Protein AF-A0A381TXB1-F1 (afdb_monomer_lite)

Radius of gyration: 23.0 Å; chains: 1; bounding box: 46×54×54 Å

Structure (mmCIF, N/CA/C/O backbone):
data_AF-A0A381TXB1-F1
#
_entry.id   AF-A0A381TXB1-F1
#
loop_
_atom_site.group_PDB
_atom_site.id
_atom_site.type_symbol
_atom_site.label_atom_id
_atom_site.label_alt_id
_atom_site.label_comp_id
_atom_site.label_asym_id
_atom_site.label_entity_id
_atom_site.label_seq_id
_atom_site.pdbx_PDB_ins_code
_atom_site.Cartn_x
_atom_site.Cartn_y
_atom_site.Cartn_z
_atom_site.occupancy
_atom_site.B_iso_or_equiv
_atom_site.auth_seq_id
_atom_site.auth_comp_id
_atom_site.auth_asym_id
_atom_site.auth_atom_id
_atom_site.pdbx_PDB_model_num
ATOM 1 N N . ARG A 1 1 ? 15.518 -18.142 -9.517 1.00 73.06 1 ARG A N 1
ATOM 2 C CA . ARG A 1 1 ? 14.879 -19.469 -9.293 1.00 73.06 1 ARG A CA 1
ATOM 3 C C . ARG A 1 1 ? 13.360 -19.398 -9.456 1.00 73.06 1 ARG A C 1
ATOM 5 O O . ARG A 1 1 ? 12.861 -20.152 -10.274 1.00 73.06 1 ARG A O 1
ATOM 12 N N . LEU A 1 2 ? 12.658 -18.476 -8.781 1.00 80.69 2 LEU A N 1
ATOM 13 C CA . LEU A 1 2 ? 11.202 -18.283 -8.931 1.00 80.69 2 LEU A CA 1
ATOM 14 C C . LEU A 1 2 ? 10.769 -17.926 -10.362 1.00 80.69 2 LEU A C 1
ATOM 16 O O . LEU A 1 2 ? 9.861 -18.553 -10.894 1.00 80.69 2 LEU A O 1
ATOM 20 N N . LEU A 1 3 ? 11.474 -16.999 -11.023 1.00 82.62 3 LEU A N 1
ATOM 21 C CA . LEU A 1 3 ? 11.142 -16.613 -12.400 1.00 82.62 3 LEU A CA 1
ATOM 22 C C . LEU A 1 3 ? 11.259 -17.780 -13.394 1.00 82.62 3 LEU A C 1
ATOM 24 O O . LEU A 1 3 ? 10.433 -17.917 -14.280 1.00 82.62 3 LEU A O 1
ATOM 28 N N . ARG A 1 4 ? 12.240 -18.671 -13.206 1.00 83.12 4 ARG A N 1
ATOM 29 C CA . ARG A 1 4 ? 12.375 -19.889 -14.019 1.00 83.12 4 ARG A CA 1
ATOM 30 C C . ARG A 1 4 ? 11.162 -20.809 -13.862 1.00 83.12 4 ARG A C 1
ATOM 32 O O . ARG A 1 4 ? 10.738 -21.395 -14.845 1.00 83.12 4 ARG A O 1
ATOM 39 N N . TYR A 1 5 ? 10.636 -20.955 -12.645 1.00 85.19 5 TYR A N 1
ATOM 40 C CA . TYR A 1 5 ? 9.439 -21.767 -12.416 1.00 85.19 5 TYR A CA 1
ATOM 41 C C . TYR A 1 5 ? 8.198 -21.129 -13.048 1.00 85.19 5 TYR A C 1
ATOM 43 O O . TYR A 1 5 ? 7.482 -21.831 -13.745 1.00 85.19 5 TYR A O 1
ATOM 51 N N . ASN A 1 6 ? 8.032 -19.805 -12.934 1.00 85.56 6 ASN A N 1
ATOM 52 C CA . ASN A 1 6 ? 6.962 -19.081 -13.636 1.00 85.56 6 ASN A CA 1
ATOM 53 C C . ASN A 1 6 ? 7.059 -19.269 -15.160 1.00 85.56 6 ASN A C 1
ATOM 55 O O . ASN A 1 6 ? 6.065 -19.554 -15.813 1.00 85.56 6 ASN A O 1
ATOM 59 N N . ILE A 1 7 ? 8.265 -19.162 -15.733 1.00 82.25 7 ILE A N 1
ATOM 60 C CA . ILE A 1 7 ? 8.499 -19.426 -17.163 1.00 82.25 7 ILE A CA 1
ATOM 61 C C . ILE A 1 7 ? 8.155 -20.880 -17.514 1.00 82.25 7 ILE A C 1
ATOM 63 O O . ILE A 1 7 ? 7.569 -21.120 -18.565 1.00 82.25 7 ILE A O 1
ATOM 67 N N . GLY A 1 8 ? 8.479 -21.835 -16.638 1.00 82.94 8 GLY A N 1
ATOM 68 C CA . GLY A 1 8 ? 8.101 -23.241 -16.786 1.00 82.94 8 GLY A CA 1
ATOM 69 C C . GLY A 1 8 ? 6.584 -23.436 -16.837 1.00 82.94 8 GLY A C 1
ATOM 70 O O . GLY A 1 8 ? 6.080 -23.985 -17.811 1.00 82.94 8 GLY A O 1
ATOM 71 N N . GLU A 1 9 ? 5.850 -22.903 -15.861 1.00 82.00 9 GLU A N 1
ATOM 72 C CA . GLU A 1 9 ? 4.381 -22.991 -15.797 1.00 82.00 9 GLU A CA 1
ATOM 73 C C . GLU A 1 9 ? 3.700 -22.317 -17.000 1.00 82.00 9 GLU A C 1
ATOM 75 O O . GLU A 1 9 ? 2.789 -22.874 -17.620 1.00 82.00 9 GLU A O 1
ATOM 80 N N . ILE A 1 10 ? 4.185 -21.137 -17.401 1.00 84.31 10 ILE A N 1
ATOM 81 C CA . ILE A 1 10 ? 3.703 -20.440 -18.601 1.00 84.31 10 ILE A CA 1
ATOM 82 C C . ILE A 1 10 ? 4.003 -21.271 -19.857 1.00 84.31 10 ILE A C 1
ATOM 84 O O . ILE A 1 10 ? 3.166 -21.364 -20.752 1.00 84.31 10 ILE A O 1
ATOM 88 N N . SER A 1 11 ? 5.169 -21.918 -19.931 1.00 83.19 11 SER A N 1
ATOM 89 C CA . SER A 1 11 ? 5.540 -22.751 -21.079 1.00 83.19 11 SER A CA 1
ATOM 90 C C . SER A 1 11 ? 4.679 -24.005 -21.220 1.00 83.19 11 SER A C 1
ATOM 92 O O . SER A 1 11 ? 4.353 -24.389 -22.345 1.00 83.19 11 SER A O 1
ATOM 94 N N . GLU A 1 12 ? 4.263 -24.602 -20.101 1.00 82.19 12 GLU A N 1
ATOM 95 C CA . GLU A 1 12 ? 3.322 -25.725 -20.076 1.00 82.19 12 GLU A CA 1
ATOM 96 C C . GLU A 1 12 ? 1.927 -25.278 -20.524 1.00 82.19 12 GLU A C 1
ATOM 98 O O . GLU A 1 12 ? 1.292 -25.951 -21.338 1.00 82.19 12 GLU A O 1
ATOM 103 N N . THR A 1 13 ? 1.498 -24.089 -20.093 1.00 84.75 13 THR A N 1
ATOM 104 C CA . THR A 1 13 ? 0.207 -23.496 -20.477 1.00 84.75 13 THR A CA 1
ATOM 105 C C . THR A 1 13 ? 0.150 -23.151 -21.972 1.00 84.75 13 THR A C 1
ATOM 107 O O . THR A 1 13 ? -0.851 -23.412 -22.635 1.00 84.75 13 THR A O 1
ATOM 110 N N . ILE A 1 14 ? 1.237 -22.605 -22.531 1.00 83.94 14 ILE A N 1
ATOM 111 C CA . ILE A 1 14 ? 1.332 -22.174 -23.941 1.00 83.94 14 ILE A CA 1
ATOM 112 C C . ILE A 1 14 ? 1.819 -23.327 -24.858 1.00 83.94 14 ILE A C 1
ATOM 114 O O . ILE A 1 14 ? 1.895 -23.174 -26.075 1.00 83.94 14 ILE A O 1
ATOM 118 N N . ARG A 1 15 ? 2.099 -24.519 -24.302 1.00 81.00 15 ARG A N 1
ATOM 119 C CA . ARG A 1 15 ? 2.616 -25.715 -25.005 1.00 81.00 15 ARG A CA 1
ATOM 120 C C . ARG A 1 15 ? 3.900 -25.471 -25.811 1.00 81.00 15 ARG A C 1
ATOM 122 O O . ARG A 1 15 ? 4.058 -25.992 -26.915 1.00 81.00 15 ARG A O 1
ATOM 129 N N . VAL A 1 16 ? 4.852 -24.723 -25.252 1.00 79.50 16 VAL A N 1
ATOM 130 C CA . VAL A 1 16 ? 6.172 -24.495 -25.872 1.00 79.50 16 VAL A CA 1
ATOM 131 C C . VAL A 1 16 ? 7.260 -25.213 -25.056 1.00 79.50 16 VAL A C 1
ATOM 133 O O . VAL A 1 16 ? 7.878 -24.606 -24.179 1.00 79.50 16 VAL A O 1
ATOM 136 N N . PRO A 1 17 ? 7.546 -26.503 -25.331 1.00 73.06 17 PRO A N 1
ATOM 137 C CA . PRO A 1 17 ? 8.365 -27.360 -24.459 1.00 73.06 17 PRO A CA 1
ATOM 138 C C . PRO A 1 17 ? 9.842 -26.944 -24.368 1.00 73.06 17 PRO A C 1
ATOM 140 O O . PRO A 1 17 ? 10.549 -27.338 -23.444 1.00 73.06 17 PRO A O 1
ATOM 143 N N . ILE A 1 18 ? 10.319 -26.109 -25.294 1.00 72.19 18 ILE A N 1
ATOM 144 C CA . ILE A 1 18 ? 11.691 -25.582 -25.293 1.00 72.19 18 ILE A CA 1
ATOM 145 C C . ILE A 1 18 ? 11.942 -24.690 -24.063 1.00 72.19 18 ILE A C 1
ATOM 147 O O . ILE A 1 18 ? 13.041 -24.712 -23.507 1.00 72.19 18 ILE A O 1
ATOM 151 N N . LEU A 1 19 ? 10.927 -23.951 -23.595 1.00 66.12 19 LEU A N 1
ATOM 152 C CA . LEU A 1 19 ? 11.044 -23.078 -22.420 1.00 66.12 19 LEU A CA 1
ATOM 153 C C . LEU A 1 19 ? 10.971 -23.847 -21.086 1.00 66.12 19 LEU A C 1
ATOM 155 O O . LEU A 1 19 ? 11.448 -23.332 -20.074 1.00 66.12 19 LEU A O 1
ATOM 159 N N . ALA A 1 20 ? 10.476 -25.091 -21.092 1.00 67.19 20 ALA A N 1
ATOM 160 C CA . ALA A 1 20 ? 10.450 -25.971 -19.920 1.00 67.19 20 ALA A CA 1
ATOM 161 C C . ALA A 1 20 ? 11.838 -26.559 -19.582 1.00 67.19 20 ALA A C 1
ATOM 163 O O . ALA A 1 20 ? 12.076 -27.027 -18.465 1.00 67.19 20 ALA A O 1
ATOM 164 N N . ASN A 1 21 ? 12.797 -26.519 -20.520 1.00 80.50 21 ASN A N 1
ATOM 165 C CA . ASN A 1 21 ? 14.155 -27.000 -20.273 1.00 80.50 21 ASN A CA 1
ATOM 166 C C . ASN A 1 21 ? 14.843 -26.148 -19.192 1.00 80.50 21 ASN A C 1
ATOM 168 O O . ASN A 1 21 ? 14.979 -24.930 -19.325 1.00 80.50 21 ASN A O 1
ATOM 172 N N . ARG A 1 22 ? 15.353 -26.805 -18.139 1.00 78.75 22 ARG A N 1
ATOM 173 C CA . ARG A 1 22 ? 16.030 -26.172 -16.996 1.00 78.75 22 ARG A CA 1
ATOM 174 C C . ARG A 1 22 ? 17.093 -25.155 -17.406 1.00 78.75 22 ARG A C 1
ATOM 176 O O . ARG A 1 22 ? 17.203 -24.133 -16.729 1.00 78.75 22 ARG A O 1
ATOM 183 N N . TYR A 1 23 ? 17.882 -25.429 -18.441 1.00 82.25 23 TYR A N 1
ATOM 184 C CA . TYR A 1 23 ? 18.966 -24.541 -18.865 1.00 82.25 23 TYR A CA 1
ATOM 185 C C . TYR A 1 23 ? 18.433 -23.340 -19.649 1.00 82.25 23 TYR A C 1
ATOM 187 O O . TYR A 1 23 ? 18.753 -22.205 -19.301 1.00 82.25 23 TYR A O 1
ATOM 195 N N . VAL A 1 24 ? 17.540 -23.574 -20.615 1.00 81.56 24 VAL A N 1
ATOM 196 C CA . VAL A 1 24 ? 16.913 -22.518 -21.430 1.00 81.56 24 VAL A CA 1
ATOM 197 C C . VAL A 1 24 ? 16.071 -21.586 -20.559 1.00 81.56 24 VAL A C 1
ATOM 199 O O . VAL A 1 24 ? 16.265 -20.374 -20.592 1.00 81.56 24 VAL A O 1
ATOM 202 N N . GLY A 1 25 ? 15.219 -22.133 -19.689 1.00 80.25 25 GLY A N 1
ATOM 203 C CA . GLY A 1 25 ? 14.416 -21.346 -18.755 1.00 80.25 25 GLY A CA 1
ATOM 204 C C . GLY A 1 25 ? 15.260 -20.575 -17.733 1.00 80.25 25 GLY A C 1
ATOM 205 O O . GLY A 1 25 ? 14.876 -19.485 -17.315 1.00 80.25 25 GLY A O 1
ATOM 206 N N . SER A 1 26 ? 16.431 -21.094 -17.337 1.00 83.56 26 SER A N 1
ATOM 207 C CA . SER A 1 26 ? 17.347 -20.359 -16.449 1.00 83.56 26 SER A CA 1
ATOM 208 C C . SER A 1 26 ? 18.036 -19.205 -17.170 1.00 83.56 26 SER A C 1
ATOM 210 O O . SER A 1 26 ? 18.111 -18.119 -16.606 1.00 83.56 26 SER A O 1
ATOM 212 N N . ILE A 1 27 ? 18.510 -19.422 -18.401 1.00 87.00 27 ILE A N 1
ATOM 213 C CA . ILE A 1 27 ? 19.138 -18.376 -19.219 1.00 87.00 27 ILE A CA 1
ATOM 214 C C . ILE A 1 27 ? 18.123 -17.274 -19.514 1.00 87.00 27 ILE A C 1
ATOM 216 O O . ILE A 1 27 ? 18.407 -16.112 -19.246 1.00 87.00 27 ILE A O 1
ATOM 220 N N . MET A 1 28 ? 16.915 -17.632 -19.955 1.00 83.12 28 MET A N 1
ATOM 221 C CA . MET A 1 28 ? 15.832 -16.672 -20.178 1.00 83.12 28 MET A CA 1
ATOM 222 C C . MET A 1 28 ? 15.504 -15.889 -18.906 1.00 83.12 28 MET A C 1
ATOM 224 O O . MET A 1 28 ? 15.464 -14.666 -18.942 1.00 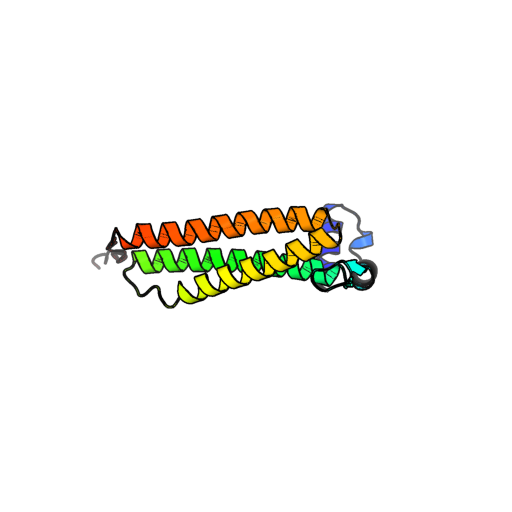83.12 28 MET A O 1
ATOM 228 N N . ALA A 1 29 ? 15.369 -16.560 -17.757 1.00 83.50 29 ALA A N 1
ATOM 229 C CA . ALA A 1 29 ? 15.122 -15.876 -16.489 1.00 83.50 29 ALA A CA 1
ATOM 230 C C . ALA A 1 29 ? 16.242 -14.885 -16.117 1.00 83.50 29 ALA A C 1
ATOM 232 O O . ALA A 1 29 ? 15.957 -13.790 -15.634 1.00 83.50 29 ALA A O 1
ATOM 233 N N . VAL A 1 30 ? 17.509 -15.259 -16.321 1.00 86.62 30 VAL A N 1
ATOM 234 C CA . VAL A 1 30 ? 18.656 -14.380 -16.049 1.00 86.62 30 VAL A CA 1
ATOM 235 C C . VAL A 1 30 ? 18.679 -13.202 -17.017 1.00 86.62 30 VAL A C 1
ATOM 237 O O . VAL A 1 30 ? 18.895 -12.081 -16.573 1.00 86.62 30 VAL A O 1
ATOM 240 N N . LEU A 1 31 ? 18.402 -13.423 -18.303 1.00 86.44 31 LEU A N 1
ATOM 241 C CA . LEU A 1 31 ? 18.334 -12.358 -19.304 1.00 86.44 31 LEU A CA 1
ATOM 242 C C . LEU A 1 31 ? 17.190 -11.384 -19.019 1.00 86.44 31 LEU A C 1
ATOM 244 O O . LEU A 1 31 ? 17.397 -10.178 -19.083 1.00 86.44 31 LEU A O 1
ATOM 248 N N . THR A 1 32 ? 16.009 -11.877 -18.643 1.00 82.31 32 THR A N 1
ATOM 249 C CA . THR A 1 32 ? 14.871 -11.025 -18.283 1.00 82.31 32 THR A CA 1
ATOM 250 C C . THR A 1 32 ? 15.163 -10.210 -17.024 1.00 82.31 32 THR A C 1
ATOM 252 O O . THR A 1 32 ? 14.993 -8.997 -17.039 1.00 82.31 32 THR A O 1
ATOM 255 N N . ILE A 1 33 ? 15.654 -10.825 -15.940 1.00 81.69 33 ILE A N 1
ATOM 256 C CA . ILE A 1 33 ? 16.003 -10.072 -14.717 1.00 81.69 33 ILE A CA 1
ATOM 257 C C . ILE A 1 33 ? 17.157 -9.107 -14.988 1.00 81.69 33 ILE A C 1
ATOM 259 O O . ILE A 1 33 ? 17.126 -7.979 -14.507 1.00 81.69 33 ILE A O 1
ATOM 263 N N . GLY A 1 34 ? 18.141 -9.523 -15.788 1.00 81.12 34 GLY A N 1
ATOM 264 C CA . GLY A 1 34 ? 19.229 -8.668 -16.249 1.00 81.12 34 GLY A CA 1
ATOM 265 C C . GLY A 1 34 ? 18.698 -7.448 -16.995 1.00 81.12 34 GLY A C 1
ATOM 266 O O . GLY A 1 34 ? 19.044 -6.326 -16.641 1.00 81.12 34 GLY A O 1
ATOM 267 N N . MET A 1 35 ? 17.779 -7.638 -17.946 1.00 82.19 35 MET A N 1
ATOM 268 C CA . MET A 1 35 ? 17.109 -6.540 -18.645 1.00 82.19 35 MET A CA 1
ATOM 269 C C . MET A 1 35 ? 16.429 -5.588 -17.654 1.00 82.19 35 MET A C 1
ATOM 271 O O . MET A 1 35 ? 16.689 -4.396 -17.710 1.00 82.19 35 MET A O 1
ATOM 275 N N . PHE A 1 36 ? 15.630 -6.080 -16.704 1.00 77.81 36 PHE A N 1
ATOM 276 C CA . PHE A 1 36 ? 14.964 -5.228 -15.703 1.00 77.81 36 PHE A CA 1
ATOM 277 C C . PHE A 1 36 ? 15.922 -4.532 -14.721 1.00 77.81 36 PHE A C 1
ATOM 279 O O . PHE A 1 36 ? 15.562 -3.506 -14.142 1.00 77.81 36 PHE A O 1
ATOM 286 N N . ALA A 1 37 ? 17.114 -5.093 -14.501 1.00 78.62 37 ALA A N 1
ATOM 287 C CA . ALA A 1 37 ? 18.141 -4.518 -13.637 1.00 78.62 37 ALA A CA 1
ATOM 288 C C . ALA A 1 37 ? 18.930 -3.398 -14.333 1.00 78.62 37 ALA A C 1
ATOM 290 O O . ALA A 1 37 ? 19.286 -2.415 -13.686 1.00 78.62 37 ALA A O 1
ATOM 291 N N . PHE A 1 38 ? 19.190 -3.535 -15.637 1.00 77.06 38 PHE A N 1
ATOM 292 C CA . PHE A 1 38 ? 19.929 -2.543 -16.425 1.00 77.06 38 PHE A CA 1
ATOM 293 C C . PHE A 1 38 ? 19.026 -1.537 -17.145 1.00 77.06 38 PHE A C 1
ATOM 295 O O . PHE A 1 38 ? 19.488 -0.453 -17.495 1.00 77.06 38 PHE A O 1
ATOM 302 N N . TYR A 1 39 ? 17.744 -1.856 -17.343 1.00 78.50 39 TYR A N 1
ATOM 303 C CA . TYR A 1 39 ? 16.756 -0.913 -17.848 1.00 78.50 39 TYR A CA 1
ATOM 304 C C . TYR A 1 39 ? 16.440 0.099 -16.750 1.00 78.50 39 TYR A C 1
ATOM 306 O O . TYR A 1 39 ? 15.768 -0.208 -15.760 1.00 78.50 39 TYR A O 1
ATOM 314 N N . GLN A 1 40 ? 16.994 1.296 -16.906 1.00 74.38 40 GLN A N 1
ATOM 315 C CA . GLN A 1 40 ? 16.738 2.407 -16.008 1.00 74.38 40 GLN A CA 1
ATOM 316 C C . GLN A 1 40 ? 15.445 3.089 -16.421 1.00 74.38 40 GLN A C 1
ATOM 318 O O . GLN A 1 40 ? 15.239 3.429 -17.584 1.00 74.38 40 GLN A O 1
ATOM 323 N N . VAL A 1 41 ? 14.587 3.290 -15.438 1.00 71.31 41 VAL A N 1
ATOM 324 C CA . VAL A 1 41 ? 13.371 4.081 -15.553 1.00 71.31 41 VAL A CA 1
ATOM 325 C C . VAL A 1 41 ? 13.518 5.205 -14.554 1.00 71.31 41 VAL A C 1
ATOM 327 O O . VAL A 1 41 ? 14.161 5.060 -13.512 1.00 71.31 41 VAL A O 1
ATOM 330 N N . GLN A 1 42 ? 12.936 6.348 -14.854 1.00 67.56 42 GLN A N 1
ATOM 331 C CA . GLN A 1 42 ? 12.849 7.379 -13.844 1.00 67.56 42 GLN A CA 1
ATOM 332 C C . GLN A 1 42 ? 11.920 6.904 -12.709 1.00 67.56 42 GLN A C 1
ATOM 334 O O . GLN A 1 42 ? 10.776 6.504 -12.934 1.00 67.56 42 GLN A O 1
ATOM 339 N N . GLY A 1 43 ? 12.470 6.855 -11.498 1.00 65.06 43 GLY A N 1
ATOM 340 C CA . GLY A 1 43 ? 11.783 6.483 -10.271 1.00 65.06 43 GLY A CA 1
ATOM 341 C C . GLY A 1 43 ? 11.633 7.679 -9.322 1.00 65.06 43 GLY A C 1
ATOM 342 O O . GLY A 1 43 ? 12.179 8.750 -9.571 1.00 65.06 43 GLY A O 1
ATOM 343 N N . PRO A 1 44 ? 10.954 7.498 -8.174 1.00 58.31 44 PRO A N 1
ATOM 344 C CA . PRO A 1 44 ? 10.577 8.588 -7.265 1.00 58.31 44 PRO A CA 1
ATOM 345 C C . PRO A 1 44 ? 11.726 9.464 -6.741 1.00 58.31 44 PRO A C 1
ATOM 347 O O . PRO A 1 44 ? 11.490 10.585 -6.298 1.00 58.31 44 PRO A O 1
ATOM 350 N N . THR A 1 45 ? 12.954 8.938 -6.742 1.00 65.81 45 THR A N 1
ATOM 351 C CA . THR A 1 45 ? 14.167 9.581 -6.213 1.00 65.81 45 THR A CA 1
ATOM 352 C C . THR A 1 45 ? 15.273 9.757 -7.264 1.00 65.81 45 THR A C 1
ATOM 354 O O . THR A 1 45 ? 16.417 10.021 -6.900 1.00 65.81 45 THR A O 1
ATOM 357 N N . GLY A 1 46 ? 14.953 9.621 -8.557 1.00 68.62 46 GLY A N 1
ATOM 358 C CA . GLY A 1 46 ? 15.899 9.728 -9.676 1.00 68.62 46 GLY A CA 1
ATOM 359 C C . GLY A 1 46 ? 15.894 8.493 -10.588 1.00 68.62 46 GLY A C 1
ATOM 360 O O . GLY A 1 46 ? 14.991 7.665 -10.493 1.00 68.62 46 GLY A O 1
ATOM 361 N N . PRO A 1 47 ? 16.883 8.337 -11.489 1.00 71.12 47 PRO A N 1
ATOM 362 C CA . PRO A 1 47 ? 16.998 7.149 -12.333 1.00 71.12 47 PRO A CA 1
ATOM 363 C C . PRO A 1 47 ? 17.192 5.894 -11.474 1.00 71.12 47 PRO A C 1
ATOM 365 O O . PRO A 1 47 ? 18.193 5.754 -10.771 1.00 71.12 47 PRO A O 1
ATOM 368 N N . GLU A 1 48 ? 16.236 4.972 -11.531 1.00 75.31 48 GLU A N 1
ATOM 369 C CA . GLU A 1 48 ? 16.272 3.708 -10.802 1.00 75.31 48 GLU A CA 1
ATOM 370 C C . GLU A 1 48 ? 16.092 2.530 -11.760 1.00 75.31 48 GLU A C 1
ATOM 372 O O . GLU A 1 48 ? 15.497 2.642 -12.828 1.00 75.31 48 GLU A O 1
ATOM 377 N N . ALA A 1 49 ? 16.598 1.356 -11.385 1.00 80.50 49 ALA A N 1
ATOM 378 C CA . ALA A 1 49 ? 16.310 0.145 -12.145 1.00 80.50 49 ALA A CA 1
ATOM 379 C C . ALA A 1 49 ? 14.793 -0.112 -12.173 1.00 80.50 49 ALA A C 1
ATOM 381 O O . ALA A 1 49 ? 14.130 -0.030 -11.134 1.00 80.50 49 ALA A O 1
ATOM 382 N N . ALA A 1 50 ? 14.249 -0.498 -13.327 1.00 77.00 50 ALA A N 1
ATOM 383 C CA . ALA A 1 50 ? 12.827 -0.807 -13.501 1.00 77.00 50 ALA A CA 1
ATOM 384 C C . ALA A 1 50 ? 12.307 -1.805 -12.468 1.00 77.00 50 ALA A C 1
ATOM 386 O O . ALA A 1 50 ? 11.212 -1.649 -11.923 1.00 77.00 50 ALA A O 1
ATOM 387 N N . GLY A 1 51 ? 13.134 -2.804 -12.145 1.00 79.69 51 GLY A N 1
ATOM 388 C CA . GLY A 1 51 ? 12.831 -3.773 -11.099 1.00 79.69 51 GLY A CA 1
ATOM 389 C C . GLY A 1 51 ? 12.601 -3.134 -9.724 1.00 79.69 51 GLY A C 1
ATOM 390 O O . GLY A 1 51 ? 11.712 -3.574 -9.001 1.00 79.69 51 GLY A O 1
ATOM 391 N N . LYS A 1 52 ? 13.341 -2.077 -9.365 1.00 80.56 52 LYS A N 1
ATOM 392 C CA . LYS A 1 52 ? 13.216 -1.388 -8.069 1.00 80.56 52 LYS A CA 1
ATOM 393 C C . LYS A 1 52 ? 11.918 -0.583 -7.980 1.00 80.56 52 LYS A C 1
ATOM 395 O O . LYS A 1 52 ? 11.236 -0.622 -6.953 1.00 80.56 52 LYS A O 1
ATOM 400 N N . VAL A 1 53 ? 11.536 0.081 -9.068 1.00 80.19 53 VAL A N 1
ATOM 401 C CA . VAL A 1 53 ? 10.276 0.833 -9.144 1.00 80.19 53 VAL A CA 1
ATOM 402 C C . VAL A 1 53 ? 9.075 -0.115 -9.062 1.00 80.19 53 VAL A C 1
ATOM 404 O O . VAL A 1 53 ? 8.169 0.101 -8.255 1.00 80.19 53 VAL A O 1
ATOM 407 N N . LEU A 1 54 ? 9.101 -1.219 -9.817 1.00 80.69 54 LEU A N 1
ATOM 408 C CA . LEU A 1 54 ? 8.049 -2.238 -9.770 1.00 80.69 54 LEU A CA 1
ATOM 409 C C . LEU A 1 54 ? 7.955 -2.903 -8.390 1.00 80.69 54 LEU A C 1
ATOM 411 O O . LEU A 1 54 ? 6.859 -3.102 -7.866 1.00 80.69 54 LEU A O 1
ATOM 415 N N . TRP A 1 55 ? 9.101 -3.198 -7.774 1.00 82.88 55 TRP A N 1
ATOM 416 C CA . TRP A 1 55 ? 9.162 -3.722 -6.411 1.00 82.88 55 TRP A CA 1
ATOM 417 C C . TRP A 1 55 ? 8.540 -2.760 -5.397 1.00 82.88 55 TRP A C 1
ATOM 419 O O . TRP A 1 55 ? 7.814 -3.184 -4.500 1.00 82.88 55 TRP A O 1
ATOM 429 N N . THR A 1 56 ? 8.775 -1.460 -5.560 1.00 82.19 56 THR A N 1
ATOM 430 C CA . THR A 1 56 ? 8.196 -0.430 -4.690 1.00 82.19 56 THR A CA 1
ATOM 431 C C . THR A 1 56 ? 6.674 -0.391 -4.824 1.00 82.19 56 THR A C 1
ATOM 433 O O . THR A 1 56 ? 5.977 -0.404 -3.810 1.00 82.19 56 THR A O 1
ATOM 436 N N . LEU A 1 57 ? 6.136 -0.448 -6.048 1.00 82.56 57 LEU A N 1
ATOM 437 C CA . LEU A 1 57 ? 4.688 -0.538 -6.278 1.00 82.56 57 LEU A CA 1
ATOM 438 C C . LEU A 1 57 ? 4.076 -1.798 -5.649 1.00 82.56 57 LEU A C 1
ATOM 440 O O . LEU A 1 57 ? 3.045 -1.719 -4.974 1.00 82.56 57 LEU A O 1
ATOM 444 N N . PHE A 1 58 ? 4.73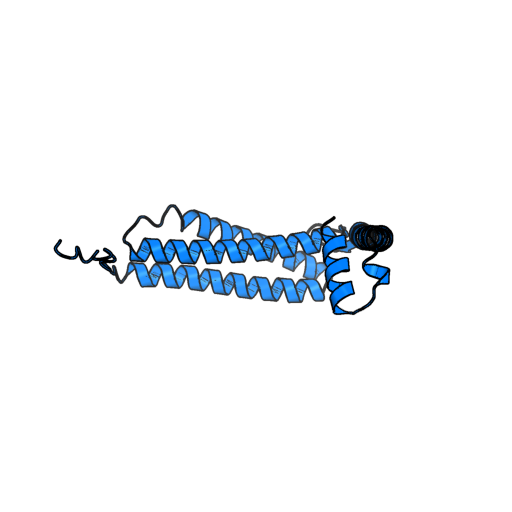9 -2.946 -5.800 1.00 87.06 58 PHE A N 1
ATOM 445 C CA . PHE A 1 58 ? 4.335 -4.184 -5.133 1.00 87.06 58 PHE A CA 1
ATOM 446 C C . PHE A 1 58 ? 4.321 -4.023 -3.605 1.00 87.06 58 PHE A C 1
ATOM 448 O O . PHE A 1 58 ? 3.342 -4.379 -2.948 1.00 87.06 58 PHE A O 1
ATOM 455 N N . GLY A 1 59 ? 5.360 -3.401 -3.043 1.00 88.19 59 GLY A N 1
ATOM 456 C CA . GLY A 1 59 ? 5.442 -3.067 -1.624 1.00 88.19 59 GLY A CA 1
ATOM 457 C C . GLY A 1 59 ? 4.268 -2.208 -1.151 1.00 88.19 59 GLY A C 1
ATOM 458 O O . GLY A 1 59 ? 3.614 -2.568 -0.175 1.00 88.19 59 GLY A O 1
ATOM 459 N N . THR A 1 60 ? 3.942 -1.126 -1.865 1.00 87.69 60 THR A N 1
ATOM 460 C CA . THR A 1 60 ? 2.807 -0.251 -1.507 1.00 87.69 60 THR A CA 1
ATOM 461 C C . THR A 1 60 ? 1.463 -0.980 -1.569 1.00 87.69 60 THR A C 1
ATOM 463 O O . THR A 1 60 ? 0.641 -0.835 -0.667 1.00 87.69 60 THR A O 1
ATOM 466 N N . THR A 1 61 ? 1.260 -1.849 -2.564 1.00 88.38 61 THR A N 1
ATOM 467 C CA . THR A 1 61 ? 0.039 -2.665 -2.677 1.00 88.38 61 THR A CA 1
ATOM 468 C C . THR A 1 61 ? -0.093 -3.627 -1.492 1.00 88.38 61 THR A C 1
ATOM 470 O O . THR A 1 61 ? -1.167 -3.751 -0.904 1.00 88.38 61 THR A O 1
ATOM 473 N N . ASN A 1 62 ? 1.009 -4.253 -1.067 1.00 93.06 62 ASN A N 1
ATOM 474 C CA . ASN A 1 62 ? 1.016 -5.116 0.116 1.00 93.06 62 ASN A CA 1
ATOM 475 C C . ASN A 1 62 ? 0.730 -4.345 1.405 1.00 93.06 62 ASN A C 1
ATOM 477 O O . ASN A 1 62 ? 0.047 -4.862 2.286 1.00 93.06 62 ASN A O 1
ATOM 481 N N . GLN A 1 63 ? 1.220 -3.111 1.522 1.00 92.19 63 GLN A N 1
ATOM 482 C CA . GLN A 1 63 ? 0.919 -2.270 2.678 1.00 92.19 63 GLN A CA 1
ATOM 483 C C . GLN A 1 63 ? -0.572 -1.908 2.741 1.00 92.19 63 GLN A C 1
ATOM 485 O O . GLN A 1 63 ? -1.156 -1.948 3.824 1.00 92.19 63 GLN A O 1
ATOM 490 N N . LEU A 1 64 ? -1.218 -1.651 1.597 1.00 90.50 64 LEU A N 1
ATOM 491 C CA . LEU A 1 64 ? -2.671 -1.462 1.534 1.00 90.50 64 LEU A CA 1
ATOM 492 C C . LEU A 1 64 ? -3.435 -2.729 1.956 1.00 90.50 64 LEU A C 1
ATOM 494 O O . LEU A 1 64 ? -4.373 -2.634 2.748 1.00 90.50 64 LEU A O 1
ATOM 498 N N . MET A 1 65 ? -3.009 -3.918 1.507 1.00 92.19 65 MET A N 1
ATOM 499 C CA . MET A 1 65 ? -3.602 -5.192 1.952 1.00 92.19 65 MET A CA 1
ATOM 500 C C . MET A 1 65 ? -3.409 -5.431 3.454 1.00 92.19 65 MET A C 1
ATOM 502 O O . MET A 1 65 ? -4.330 -5.887 4.131 1.00 92.19 65 MET A O 1
ATOM 506 N N . ALA A 1 66 ? -2.242 -5.084 3.999 1.00 93.19 66 ALA A N 1
ATOM 507 C CA . ALA A 1 66 ? -1.993 -5.139 5.435 1.00 93.19 66 ALA A CA 1
ATOM 508 C C . ALA A 1 66 ? -2.917 -4.179 6.204 1.00 93.19 66 ALA A C 1
ATOM 510 O O . ALA A 1 66 ? -3.467 -4.553 7.240 1.00 93.19 66 ALA A O 1
ATOM 511 N N . GLY A 1 67 ? -3.147 -2.973 5.674 1.00 91.56 67 GLY A N 1
ATOM 512 C CA . GLY A 1 67 ? -4.122 -2.023 6.208 1.00 91.56 67 GLY A CA 1
ATOM 513 C C . GLY A 1 67 ? -5.546 -2.588 6.228 1.00 91.56 67 GLY A C 1
ATOM 514 O O . GLY A 1 67 ? -6.222 -2.492 7.250 1.00 91.56 67 GLY A O 1
ATOM 515 N N . LEU A 1 68 ? -5.974 -3.250 5.147 1.00 91.38 68 LEU A N 1
ATOM 516 C CA . LEU A 1 68 ? -7.275 -3.926 5.070 1.00 91.38 68 LEU A CA 1
ATOM 517 C C . LEU A 1 68 ? -7.402 -5.060 6.099 1.00 91.38 68 LEU A C 1
ATOM 519 O O . LEU A 1 68 ? -8.418 -5.165 6.786 1.00 91.38 68 LEU A O 1
ATOM 523 N N . ALA A 1 69 ? -6.371 -5.897 6.232 1.00 93.56 69 ALA A N 1
ATOM 524 C CA . ALA A 1 69 ? -6.361 -6.986 7.203 1.00 93.56 69 ALA A CA 1
ATOM 525 C C . ALA A 1 69 ? -6.456 -6.451 8.640 1.00 93.56 69 ALA A C 1
ATOM 527 O O . ALA A 1 69 ? -7.272 -6.922 9.432 1.00 93.56 69 ALA A O 1
ATOM 528 N N . LEU A 1 70 ? -5.673 -5.420 8.971 1.00 93.56 70 LEU A N 1
ATOM 529 C CA . LEU A 1 70 ? -5.722 -4.785 10.286 1.00 93.56 70 LEU A CA 1
ATOM 530 C C . LEU A 1 70 ? -7.066 -4.102 10.551 1.00 93.56 70 LEU A C 1
ATOM 532 O O . LEU A 1 70 ? -7.542 -4.153 11.685 1.00 93.56 70 LEU A O 1
ATOM 536 N N . LEU A 1 71 ? -7.704 -3.518 9.535 1.00 91.19 71 LEU A N 1
ATOM 537 C CA . LEU A 1 71 ? -9.065 -2.998 9.648 1.00 91.19 71 LEU A CA 1
ATOM 538 C C . LEU A 1 71 ? -10.049 -4.113 10.008 1.00 91.19 71 LEU A C 1
ATOM 540 O O . LEU A 1 71 ? -10.788 -3.973 10.979 1.00 91.19 71 LEU A O 1
ATOM 544 N N . ALA A 1 72 ? -10.019 -5.237 9.291 1.00 90.88 72 ALA A N 1
ATOM 545 C CA . ALA A 1 72 ? -10.894 -6.373 9.570 1.00 90.88 72 ALA A CA 1
ATOM 546 C C . ALA A 1 72 ? -10.734 -6.880 11.015 1.00 90.88 72 ALA A C 1
ATOM 548 O O . ALA A 1 72 ? -11.725 -7.038 11.729 1.00 90.88 72 ALA A O 1
ATOM 549 N N . VAL A 1 73 ? -9.492 -7.052 11.486 1.00 92.25 73 VAL A N 1
ATOM 550 C CA . VAL A 1 73 ? -9.218 -7.472 12.872 1.00 92.25 73 VAL A CA 1
ATOM 551 C C . VAL A 1 73 ? -9.649 -6.400 13.879 1.00 92.25 73 VAL A C 1
ATOM 553 O O . VAL A 1 73 ? -10.211 -6.724 14.923 1.00 92.25 73 VAL A O 1
ATOM 556 N N . THR A 1 74 ? -9.440 -5.119 13.569 1.00 90.81 74 THR A N 1
ATOM 557 C CA . THR A 1 74 ? -9.860 -3.999 14.425 1.00 90.81 74 THR A CA 1
ATOM 558 C C . THR A 1 74 ? -11.373 -3.976 14.599 1.00 90.81 74 THR A C 1
ATOM 560 O O . THR A 1 74 ? -11.851 -3.860 15.724 1.00 90.81 74 THR A O 1
ATOM 563 N N . LEU A 1 75 ? -12.134 -4.148 13.517 1.00 88.38 75 LEU A N 1
ATOM 564 C CA . LEU A 1 75 ? -13.594 -4.225 13.572 1.00 88.38 75 LEU A CA 1
ATOM 565 C C . LEU A 1 75 ? -14.075 -5.484 14.297 1.00 88.38 75 LEU A C 1
ATOM 567 O O . LEU A 1 75 ? -15.029 -5.413 15.068 1.00 88.38 75 LEU A O 1
ATOM 571 N N . TYR A 1 76 ? -13.392 -6.614 14.109 1.00 87.75 76 TYR A N 1
ATOM 572 C CA . TYR A 1 76 ? -13.675 -7.842 14.846 1.00 87.75 76 TYR A CA 1
ATOM 573 C C . TYR A 1 76 ? -13.492 -7.655 16.360 1.00 87.75 76 TYR A C 1
ATOM 575 O O . TYR A 1 76 ? -14.391 -7.973 17.136 1.00 87.75 76 TYR A O 1
ATOM 583 N N . LEU A 1 77 ? -12.362 -7.089 16.796 1.00 87.94 77 LEU A N 1
ATOM 584 C CA . LEU A 1 77 ? -12.106 -6.819 18.214 1.00 87.94 77 LEU A CA 1
ATOM 585 C C . LEU A 1 77 ? -13.077 -5.785 18.786 1.00 87.94 77 LEU A C 1
ATOM 587 O O . LEU A 1 77 ? -13.540 -5.961 19.913 1.00 87.94 77 LEU A O 1
ATOM 591 N N . LEU A 1 78 ? -13.426 -4.762 17.998 1.00 85.88 78 LEU A N 1
ATOM 592 C CA . LEU A 1 78 ? -14.402 -3.744 18.380 1.00 85.88 78 LEU A CA 1
ATOM 593 C C . LEU A 1 78 ? -15.774 -4.368 18.651 1.00 85.88 78 LEU A C 1
ATOM 595 O O . LEU A 1 78 ? -16.371 -4.097 19.689 1.00 85.88 78 LEU A O 1
ATOM 599 N N . ARG A 1 79 ? -16.226 -5.275 17.774 1.00 82.94 79 ARG A N 1
ATOM 600 C CA . ARG A 1 79 ? -17.463 -6.048 17.965 1.00 82.94 79 ARG A CA 1
ATOM 601 C C . ARG A 1 79 ? -17.402 -7.021 19.141 1.00 82.94 79 ARG A C 1
ATOM 603 O O . ARG A 1 79 ? -18.432 -7.395 19.668 1.00 82.94 79 ARG A O 1
ATOM 610 N N . ARG A 1 80 ? -16.214 -7.445 19.576 1.00 82.38 80 ARG A N 1
ATOM 611 C CA . ARG A 1 80 ? -16.046 -8.292 20.772 1.00 82.38 80 ARG A CA 1
ATOM 612 C C . ARG A 1 80 ? -15.874 -7.474 22.056 1.00 82.38 80 ARG A C 1
ATOM 614 O O . ARG A 1 80 ? -15.544 -8.051 23.088 1.00 82.38 80 ARG A O 1
ATOM 621 N N . GLY A 1 81 ? -16.015 -6.145 21.994 1.00 80.81 81 GLY A N 1
ATOM 622 C CA . GLY A 1 81 ? -15.789 -5.247 23.130 1.00 80.81 81 GLY A CA 1
ATOM 623 C C . GLY A 1 81 ? -14.344 -5.244 23.643 1.00 80.81 81 GLY A C 1
ATOM 624 O O . GLY A 1 81 ? -14.086 -4.800 24.761 1.00 80.81 81 GLY A O 1
ATOM 625 N N . LYS A 1 82 ? -13.386 -5.759 22.860 1.00 83.06 82 LYS A N 1
ATOM 626 C CA . LYS A 1 82 ? -11.972 -5.846 23.247 1.00 83.06 82 LYS A CA 1
ATOM 627 C C . LYS A 1 82 ? -11.219 -4.577 22.857 1.00 83.06 82 LYS A C 1
ATOM 629 O O . LYS A 1 82 ? -11.615 -3.842 21.954 1.00 83.06 82 LYS A O 1
ATOM 634 N N . SER A 1 83 ? -10.092 -4.332 23.529 1.00 86.19 83 SER A N 1
ATOM 635 C CA . SER A 1 83 ? -9.234 -3.186 23.217 1.00 86.19 83 SER A CA 1
ATOM 636 C C . SER A 1 83 ? -8.733 -3.255 21.774 1.00 86.19 83 SER A C 1
ATOM 638 O O . SER A 1 83 ? -7.997 -4.166 21.396 1.00 86.19 83 SER A O 1
ATOM 640 N N . ILE A 1 84 ? -9.106 -2.251 20.985 1.00 89.62 84 ILE A N 1
ATOM 641 C CA . ILE A 1 84 ? -8.693 -2.099 19.588 1.00 89.62 84 ILE A CA 1
ATOM 642 C C . ILE A 1 84 ? -7.333 -1.416 19.432 1.00 89.62 84 ILE A C 1
ATOM 644 O O . ILE A 1 84 ? -6.851 -1.271 18.315 1.00 89.62 84 ILE A O 1
ATOM 648 N N . VAL A 1 85 ? -6.705 -0.962 20.522 1.00 90.00 85 VAL A N 1
ATOM 649 C CA . VAL A 1 85 ? -5.470 -0.158 20.460 1.00 90.00 85 VAL A CA 1
ATOM 650 C C . VAL A 1 85 ? -4.344 -0.933 19.770 1.00 90.00 85 VAL A C 1
ATOM 652 O O . VAL A 1 85 ? -3.641 -0.379 18.928 1.00 90.00 85 VAL A O 1
ATOM 655 N N . TYR A 1 86 ? -4.232 -2.233 20.054 1.00 90.12 86 TYR A N 1
ATOM 656 C CA . TYR A 1 86 ? -3.171 -3.095 19.527 1.00 90.12 86 TYR A CA 1
ATOM 657 C C . TYR A 1 86 ? -3.276 -3.389 18.026 1.00 90.12 86 TYR A C 1
ATOM 659 O O . TYR A 1 86 ? -2.291 -3.811 17.432 1.00 90.12 86 TYR A O 1
ATOM 667 N N . THR A 1 87 ? -4.432 -3.160 17.399 1.00 91.75 87 THR A N 1
ATOM 668 C CA . THR A 1 87 ? -4.626 -3.377 15.954 1.00 91.75 87 THR A CA 1
ATOM 669 C C . THR A 1 87 ? -4.894 -2.071 15.216 1.00 91.75 87 THR A C 1
ATOM 671 O O . THR A 1 87 ? -4.341 -1.848 14.143 1.00 91.75 87 THR A O 1
ATOM 674 N N . GLY A 1 88 ? -5.657 -1.164 15.825 1.00 90.00 88 GLY A N 1
ATOM 675 C CA . GLY 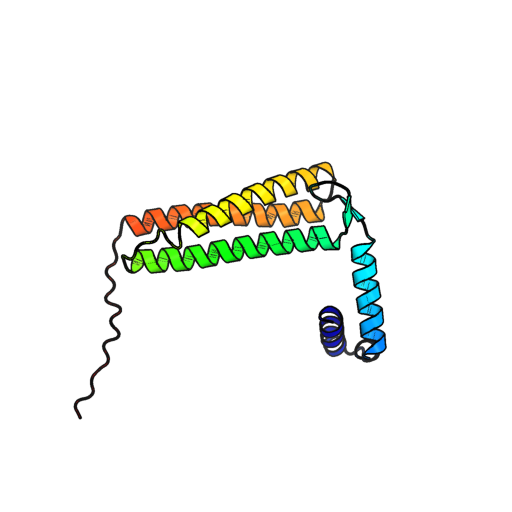A 1 88 ? -6.010 0.137 15.270 1.00 90.00 88 GLY A CA 1
ATOM 676 C C . GLY A 1 88 ? -4.833 1.111 15.192 1.00 90.00 88 GLY A C 1
ATOM 677 O O . GLY A 1 88 ? -4.736 1.848 14.214 1.00 90.00 88 GLY A O 1
ATOM 678 N N . VAL A 1 89 ? -3.907 1.103 16.163 1.00 93.25 89 VAL A N 1
ATOM 679 C CA . VAL A 1 89 ? -2.704 1.957 16.093 1.00 93.25 89 VAL A CA 1
ATOM 680 C C . VAL A 1 89 ? -1.765 1.503 14.965 1.00 93.25 89 VAL A C 1
ATOM 682 O O . VAL A 1 89 ? -1.442 2.339 14.117 1.00 93.25 89 VAL A O 1
ATOM 685 N N . PRO A 1 90 ? -1.381 0.209 14.858 1.00 93.81 90 PRO A N 1
ATOM 686 C CA . PRO A 1 90 ? -0.625 -0.274 13.701 1.00 93.81 90 PRO A CA 1
ATOM 687 C C . PRO A 1 90 ? -1.337 -0.032 12.369 1.00 93.81 90 PRO A C 1
ATOM 689 O O . PRO A 1 90 ? -0.690 0.354 11.400 1.00 93.81 90 PRO A O 1
ATOM 692 N N . MET A 1 91 ? -2.664 -0.198 12.321 1.00 94.12 91 MET A N 1
ATOM 693 C CA . MET A 1 91 ? -3.463 0.090 11.127 1.00 94.12 91 MET A CA 1
ATOM 694 C C . MET A 1 91 ? -3.295 1.545 10.684 1.00 94.12 91 MET A C 1
ATOM 696 O O . MET A 1 91 ? -2.969 1.801 9.527 1.00 94.12 91 MET A O 1
ATOM 700 N N . ALA A 1 92 ? -3.487 2.497 11.602 1.00 92.75 92 ALA A N 1
ATOM 701 C CA . ALA A 1 92 ? -3.374 3.919 11.302 1.00 92.75 92 ALA A CA 1
ATOM 702 C C . ALA A 1 92 ? -1.960 4.282 10.833 1.00 92.75 92 ALA A C 1
ATOM 704 O O . ALA A 1 92 ? -1.803 4.970 9.827 1.00 92.75 92 ALA A O 1
ATOM 705 N N . PHE A 1 93 ? -0.931 3.768 11.512 1.00 94.31 93 PHE A N 1
ATOM 706 C CA . PHE A 1 93 ? 0.458 3.974 11.108 1.00 94.31 93 PHE A CA 1
ATOM 707 C C . PHE A 1 93 ? 0.735 3.437 9.696 1.00 94.31 93 PHE A C 1
ATOM 709 O O . PHE A 1 93 ? 1.322 4.138 8.868 1.00 94.31 93 PHE A O 1
ATOM 716 N N . MET A 1 94 ? 0.282 2.217 9.397 1.00 93.81 94 MET A N 1
ATOM 717 C CA . MET A 1 94 ? 0.457 1.601 8.082 1.00 93.81 94 MET A CA 1
ATOM 718 C C . MET A 1 94 ? -0.242 2.414 6.993 1.00 93.81 94 MET A C 1
ATOM 720 O O . MET A 1 94 ? 0.385 2.747 5.993 1.00 93.81 94 MET A O 1
ATOM 724 N N . LEU A 1 95 ? -1.502 2.804 7.191 1.00 92.50 95 LEU A N 1
ATOM 725 C CA . LEU A 1 95 ? -2.253 3.573 6.196 1.00 92.50 95 LEU A CA 1
ATOM 726 C C . LEU A 1 95 ? -1.640 4.956 5.951 1.00 92.50 95 LEU A C 1
ATOM 728 O O . LEU A 1 95 ? -1.443 5.339 4.800 1.00 92.50 95 LEU A O 1
ATOM 732 N N . ILE A 1 96 ? -1.267 5.678 7.013 1.00 94.06 96 ILE A N 1
ATOM 733 C CA . ILE A 1 96 ? -0.653 7.007 6.893 1.00 94.06 96 ILE A CA 1
ATOM 734 C C . ILE A 1 96 ? 0.699 6.915 6.180 1.00 94.06 96 ILE A C 1
ATOM 736 O O . ILE A 1 96 ? 0.932 7.650 5.222 1.00 94.06 96 ILE A O 1
ATOM 740 N N . SER A 1 97 ? 1.581 6.008 6.610 1.00 93.56 97 SER A N 1
ATOM 741 C CA . SER A 1 97 ? 2.907 5.859 5.994 1.00 93.56 97 SER A CA 1
ATOM 742 C C . SER A 1 97 ? 2.814 5.445 4.524 1.00 93.56 97 SER A C 1
ATOM 744 O O . SER A 1 97 ? 3.531 6.003 3.693 1.00 93.56 97 SER A O 1
ATOM 746 N N . THR A 1 98 ? 1.877 4.556 4.185 1.00 93.31 98 THR A N 1
ATOM 747 C CA . THR A 1 98 ? 1.618 4.133 2.800 1.00 93.31 98 THR A CA 1
ATOM 748 C C . THR A 1 98 ? 1.135 5.301 1.949 1.00 93.31 98 THR A C 1
ATOM 750 O O . THR A 1 98 ? 1.706 5.569 0.895 1.00 93.31 98 THR A O 1
ATOM 753 N N . LEU A 1 99 ? 0.125 6.045 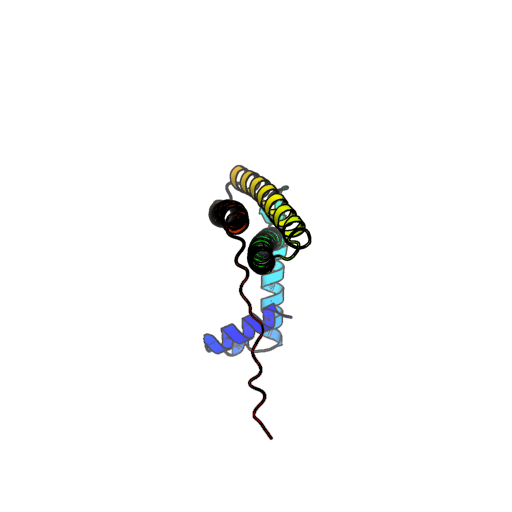2.411 1.00 94.12 99 LEU A N 1
ATOM 754 C CA . LEU A 1 99 ? -0.414 7.190 1.675 1.00 94.12 99 LEU A CA 1
ATOM 755 C C . LEU A 1 99 ? 0.635 8.284 1.463 1.00 94.12 99 LEU A C 1
ATOM 757 O O . LEU A 1 99 ? 0.748 8.821 0.363 1.00 94.12 99 LEU A O 1
ATOM 761 N N . VAL A 1 100 ? 1.439 8.586 2.484 1.00 93.75 100 VAL A N 1
ATOM 762 C CA . VAL A 1 100 ? 2.532 9.558 2.366 1.00 93.75 100 VAL A CA 1
ATOM 763 C C . VAL A 1 100 ? 3.558 9.087 1.333 1.00 93.75 100 VAL A C 1
ATOM 765 O O . VAL A 1 100 ? 3.895 9.843 0.422 1.00 93.75 100 VAL A O 1
ATOM 768 N N . ALA A 1 101 ? 4.013 7.835 1.420 1.00 90.75 101 ALA A N 1
ATOM 769 C CA . ALA A 1 101 ? 4.978 7.275 0.475 1.00 90.75 101 ALA A CA 1
ATOM 770 C C . ALA A 1 101 ? 4.448 7.279 -0.969 1.00 90.75 101 ALA A C 1
ATOM 772 O O . ALA A 1 101 ? 5.163 7.663 -1.894 1.00 90.75 101 ALA A O 1
ATOM 773 N N . MET A 1 102 ? 3.178 6.920 -1.166 1.00 91.44 102 MET A N 1
ATOM 774 C CA . MET A 1 102 ? 2.536 6.934 -2.480 1.00 91.44 102 MET A CA 1
ATOM 775 C C . MET A 1 102 ? 2.375 8.348 -3.041 1.00 91.44 102 MET A C 1
ATOM 777 O O . MET A 1 102 ? 2.595 8.553 -4.232 1.00 91.44 102 MET A O 1
ATOM 781 N N . ALA A 1 103 ? 2.058 9.338 -2.203 1.00 92.94 103 ALA A N 1
ATOM 782 C CA . ALA A 1 103 ? 1.992 10.733 -2.630 1.00 92.94 103 ALA A CA 1
ATOM 783 C C . ALA A 1 103 ? 3.361 11.249 -3.110 1.00 92.94 103 ALA A C 1
ATOM 785 O O . ALA A 1 103 ? 3.436 11.948 -4.123 1.00 92.94 103 ALA A O 1
ATOM 786 N N . TYR A 1 104 ? 4.450 10.872 -2.428 1.00 89.81 104 TYR A N 1
ATOM 787 C CA . TYR A 1 104 ? 5.809 11.161 -2.896 1.00 89.81 104 TYR A CA 1
ATOM 788 C C . TYR A 1 104 ? 6.123 10.450 -4.218 1.00 89.81 104 TYR A C 1
ATOM 790 O O . TYR A 1 104 ? 6.624 11.090 -5.142 1.00 89.81 104 TYR A O 1
ATOM 798 N N . ALA A 1 105 ? 5.771 9.167 -4.342 1.00 87.19 105 ALA A N 1
ATOM 799 C CA . ALA A 1 105 ? 5.985 8.401 -5.569 1.00 87.19 105 ALA A CA 1
ATOM 800 C C . ALA A 1 105 ? 5.250 9.007 -6.774 1.00 87.19 105 ALA A C 1
ATOM 802 O O . ALA A 1 105 ? 5.841 9.165 -7.840 1.00 87.19 105 ALA A O 1
ATOM 803 N N . LEU A 1 106 ? 3.995 9.428 -6.591 1.00 90.25 106 LEU A N 1
ATOM 804 C CA . LEU A 1 106 ? 3.195 10.061 -7.641 1.00 90.25 106 LEU A CA 1
ATOM 805 C C . LEU A 1 106 ? 3.784 11.377 -8.138 1.00 90.25 106 LEU A C 1
ATOM 807 O O . LEU A 1 106 ? 3.760 11.635 -9.340 1.00 90.25 106 LEU A O 1
ATOM 811 N N . ARG A 1 107 ? 4.334 12.199 -7.236 1.00 88.25 107 ARG A N 1
ATOM 812 C CA . ARG A 1 107 ? 5.030 13.430 -7.636 1.00 88.25 107 ARG A CA 1
ATOM 813 C C . ARG A 1 107 ? 6.253 13.133 -8.497 1.00 88.25 107 ARG A C 1
ATOM 815 O O . ARG A 1 107 ? 6.452 13.830 -9.486 1.00 88.25 107 ARG A O 1
ATOM 822 N N . GLY A 1 108 ? 7.021 12.100 -8.147 1.00 84.00 108 GLY A N 1
ATOM 823 C CA . GLY A 1 108 ? 8.139 11.631 -8.968 1.00 84.00 108 GLY A CA 1
ATOM 824 C C . GLY A 1 108 ? 7.670 11.196 -10.355 1.00 84.00 108 GLY A C 1
ATOM 825 O O . GLY A 1 108 ? 8.077 11.772 -11.356 1.00 84.00 108 GLY A O 1
ATOM 826 N N . PHE A 1 109 ? 6.692 10.286 -10.422 1.00 85.31 109 PHE A N 1
ATOM 827 C CA . PHE A 1 109 ? 6.169 9.786 -11.700 1.00 85.31 109 PHE A CA 1
ATOM 828 C C . PHE A 1 109 ? 5.595 10.882 -12.606 1.00 85.31 109 PHE A C 1
ATOM 830 O O . PHE A 1 109 ? 5.689 10.769 -13.829 1.00 85.31 109 PHE A O 1
ATOM 837 N N . TRP A 1 110 ? 5.012 11.934 -12.023 1.00 85.00 110 TRP A N 1
ATOM 838 C CA . TRP A 1 110 ? 4.529 13.099 -12.763 1.00 85.00 110 TRP A CA 1
ATOM 839 C C . TRP A 1 110 ? 5.674 13.922 -13.363 1.00 85.00 110 TRP A C 1
ATOM 841 O O . TRP A 1 110 ? 5.626 14.260 -14.544 1.00 85.00 110 TRP A O 1
ATOM 851 N N . ALA A 1 111 ? 6.700 14.237 -12.564 1.00 83.06 111 ALA A N 1
ATOM 852 C CA . ALA A 1 111 ? 7.869 14.990 -13.024 1.00 83.06 111 ALA A CA 1
ATOM 853 C C . ALA A 1 111 ? 8.613 14.253 -14.147 1.00 83.06 111 ALA A C 1
ATOM 855 O O . ALA A 1 111 ? 9.071 14.864 -15.110 1.00 83.06 111 ALA A O 1
ATOM 856 N N . ASP A 1 112 ? 8.641 12.931 -14.048 1.00 75.94 112 ASP A N 1
ATOM 857 C CA . ASP A 1 112 ? 9.360 12.041 -14.944 1.00 75.94 112 ASP A CA 1
ATOM 858 C C . ASP A 1 112 ? 8.545 11.583 -16.168 1.00 75.94 112 ASP A C 1
ATOM 860 O O . ASP A 1 112 ? 8.987 10.718 -16.924 1.00 75.94 112 ASP A O 1
ATOM 864 N N . GLN A 1 113 ? 7.328 12.113 -16.352 1.00 81.44 113 GLN A N 1
ATOM 865 C CA . GLN A 1 113 ? 6.400 11.765 -17.444 1.00 81.44 113 GLN A CA 1
ATOM 866 C C . GLN A 1 113 ? 6.137 10.255 -17.608 1.00 81.44 113 GLN A C 1
ATOM 868 O O . GLN A 1 113 ? 5.808 9.763 -18.691 1.00 81.44 113 GLN A O 1
ATOM 873 N N . SER A 1 114 ? 6.238 9.495 -16.520 1.00 81.69 114 SER A N 1
ATOM 874 C CA . SER A 1 114 ? 6.037 8.047 -16.520 1.00 81.69 114 SER A CA 1
ATOM 875 C C . SER A 1 114 ? 4.548 7.705 -16.427 1.00 81.69 114 SER A C 1
ATOM 877 O O . SER A 1 114 ? 4.057 7.254 -15.390 1.00 81.69 114 SER A O 1
ATOM 879 N N . TRP A 1 115 ? 3.815 7.911 -17.528 1.00 85.06 115 TRP A N 1
ATOM 880 C CA . TRP A 1 115 ? 2.347 7.822 -17.581 1.00 85.06 115 TRP A CA 1
ATOM 881 C C . TRP A 1 115 ? 1.774 6.499 -17.064 1.00 85.06 115 TRP A C 1
ATOM 883 O O . TRP A 1 115 ? 0.790 6.505 -16.328 1.00 85.06 115 TRP A O 1
ATOM 893 N N . LEU A 1 116 ? 2.403 5.365 -17.391 1.00 85.69 116 LEU A N 1
ATOM 894 C CA . LEU A 1 116 ? 1.957 4.048 -16.923 1.00 85.69 116 LEU A CA 1
ATOM 895 C C . LEU A 1 116 ? 1.990 3.956 -15.388 1.00 85.69 116 LEU A C 1
ATOM 897 O O . LEU A 1 116 ? 1.000 3.580 -14.761 1.00 85.69 116 LEU A O 1
ATOM 901 N N . LEU A 1 117 ? 3.125 4.319 -14.784 1.00 85.44 117 LEU A N 1
ATOM 902 C CA . LEU A 1 117 ? 3.333 4.259 -13.334 1.00 85.44 117 LEU A CA 1
ATOM 903 C C . LEU A 1 117 ? 2.458 5.276 -12.606 1.00 85.44 117 LEU A C 1
ATOM 905 O O . LEU A 1 117 ? 1.929 4.978 -11.537 1.00 85.44 117 LEU A O 1
ATOM 909 N N . LEU A 1 118 ? 2.260 6.446 -13.211 1.00 88.06 118 LEU A N 1
ATOM 910 C CA . LEU A 1 118 ? 1.375 7.478 -12.696 1.00 88.06 118 LEU A CA 1
ATOM 911 C C . LEU A 1 118 ? -0.084 6.998 -12.643 1.00 88.06 118 LEU A C 1
ATOM 913 O O . LEU A 1 118 ? -0.740 7.179 -11.622 1.00 88.06 118 LEU A O 1
ATOM 917 N N . ILE A 1 119 ? -0.589 6.355 -13.702 1.00 90.88 119 ILE A N 1
ATOM 918 C CA . ILE A 1 119 ? -1.969 5.843 -13.747 1.00 90.88 119 ILE A CA 1
ATOM 919 C C . ILE A 1 119 ? -2.157 4.700 -12.745 1.00 90.88 119 ILE A C 1
ATOM 921 O O . ILE A 1 119 ? -3.108 4.713 -11.960 1.00 90.88 119 ILE A O 1
ATOM 925 N N . VAL A 1 120 ? -1.247 3.722 -12.742 1.00 89.69 120 VAL A N 1
ATOM 926 C CA . VAL A 1 120 ? -1.329 2.563 -11.837 1.00 89.69 120 VAL A CA 1
ATOM 927 C C . VAL A 1 120 ? -1.186 3.007 -10.381 1.00 89.69 120 VAL A C 1
ATOM 929 O O . VAL A 1 120 ? -2.038 2.694 -9.550 1.00 89.69 120 VAL A O 1
ATOM 932 N N . GLY A 1 121 ? -0.151 3.792 -10.074 1.00 90.25 121 GLY A N 1
ATOM 933 C CA . GLY A 1 121 ? 0.068 4.347 -8.741 1.00 90.25 121 GLY A CA 1
ATOM 934 C C . GLY A 1 121 ? -1.071 5.264 -8.298 1.00 90.25 121 GLY A C 1
ATOM 935 O O . GLY A 1 121 ? -1.464 5.230 -7.136 1.00 90.25 121 GLY A O 1
ATOM 936 N N . GLY A 1 122 ? -1.645 6.041 -9.221 1.00 93.00 122 GLY A N 1
ATOM 937 C CA . GLY A 1 122 ? -2.740 6.968 -8.942 1.00 93.00 122 GLY A CA 1
ATOM 938 C C . GLY A 1 122 ? -4.020 6.223 -8.594 1.00 93.00 122 GLY A C 1
ATOM 939 O O . GLY A 1 122 ? -4.682 6.549 -7.612 1.00 93.00 122 GLY A O 1
ATOM 940 N N . THR A 1 123 ? -4.311 5.154 -9.335 1.00 93.25 123 THR A N 1
ATOM 941 C CA . THR A 1 123 ? -5.433 4.254 -9.048 1.00 93.25 123 THR A CA 1
ATOM 942 C C . THR A 1 123 ? -5.290 3.630 -7.661 1.00 93.25 123 THR A C 1
ATOM 944 O O . THR A 1 123 ? -6.215 3.703 -6.852 1.00 93.25 123 THR A O 1
ATOM 947 N N . LEU A 1 124 ? -4.112 3.080 -7.343 1.00 92.12 124 LEU A N 1
ATOM 948 C CA . LEU A 1 124 ? -3.838 2.513 -6.020 1.00 92.12 124 LEU A CA 1
ATOM 949 C C . LEU A 1 124 ? -3.951 3.570 -4.911 1.00 92.12 124 LEU A C 1
ATOM 951 O O . LEU A 1 124 ? -4.452 3.272 -3.830 1.00 92.12 124 LEU A O 1
ATOM 955 N N . PHE A 1 125 ? -3.517 4.805 -5.168 1.00 94.44 125 PHE A N 1
ATOM 956 C CA . PHE A 1 125 ? -3.583 5.891 -4.192 1.00 94.44 125 PHE A CA 1
ATOM 957 C C . PHE A 1 125 ? -5.029 6.289 -3.883 1.00 94.44 125 PHE A C 1
ATOM 959 O O . PHE A 1 125 ? -5.386 6.438 -2.716 1.00 94.44 125 PHE A O 1
ATOM 966 N N . VAL A 1 126 ? -5.885 6.380 -4.905 1.00 95.25 126 VAL A N 1
ATOM 967 C CA . VAL A 1 126 ? -7.326 6.624 -4.729 1.00 95.25 126 VAL A CA 1
ATOM 968 C C . VAL A 1 126 ? -7.972 5.502 -3.914 1.00 95.25 126 VAL A C 1
ATOM 970 O O . VAL A 1 126 ? -8.702 5.786 -2.965 1.00 95.25 126 VAL A O 1
ATOM 973 N N . ILE A 1 127 ? -7.653 4.238 -4.220 1.00 93.44 127 ILE A N 1
ATOM 974 C CA . ILE A 1 127 ? -8.118 3.082 -3.435 1.00 93.44 127 ILE A CA 1
ATOM 975 C C . ILE A 1 127 ? -7.629 3.180 -1.981 1.00 93.44 127 ILE A C 1
ATOM 977 O O . ILE A 1 127 ? -8.397 2.931 -1.055 1.00 93.44 127 ILE A O 1
ATOM 981 N N . GLY A 1 128 ? -6.378 3.586 -1.754 1.00 93.12 128 GLY A N 1
ATOM 982 C CA . GLY A 1 128 ? -5.817 3.769 -0.415 1.00 93.12 128 GLY A CA 1
ATOM 983 C C . GLY A 1 128 ? -6.501 4.877 0.393 1.00 93.12 128 GLY A C 1
ATOM 984 O O . GLY A 1 128 ? -6.733 4.708 1.594 1.00 93.12 128 GLY A O 1
ATOM 985 N N . ILE A 1 129 ? -6.864 5.992 -0.253 1.00 94.62 129 ILE A N 1
ATOM 986 C CA . ILE A 1 129 ? -7.646 7.068 0.375 1.00 94.62 129 ILE A CA 1
ATOM 987 C C . ILE A 1 129 ? -9.031 6.544 0.737 1.00 94.62 129 ILE A C 1
ATOM 989 O O . ILE A 1 129 ? -9.455 6.695 1.881 1.00 94.62 129 ILE A O 1
ATOM 993 N N . TRP A 1 130 ? -9.712 5.892 -0.208 1.00 94.12 130 TRP A N 1
ATOM 994 C CA . TRP A 1 130 ? -11.024 5.294 0.027 1.00 94.12 130 TRP A CA 1
ATOM 995 C C . TRP A 1 130 ? -10.995 4.336 1.221 1.00 94.12 130 TRP A C 1
ATOM 997 O O . TRP A 1 130 ? -11.806 4.452 2.136 1.00 94.12 130 TRP A O 1
ATOM 1007 N N . LEU A 1 131 ? -10.014 3.436 1.261 1.00 91.00 131 LEU A N 1
ATOM 1008 C CA . LEU A 1 131 ? -9.857 2.467 2.340 1.00 91.00 131 LEU A CA 1
ATOM 1009 C C . LEU A 1 131 ? -9.581 3.136 3.692 1.00 91.00 131 LEU A C 1
ATOM 1011 O O . LEU A 1 131 ? -10.104 2.698 4.714 1.00 91.00 131 LEU A O 1
ATOM 1015 N N . SER A 1 132 ? -8.806 4.221 3.706 1.00 92.19 132 SER A N 1
ATOM 1016 C CA . SER A 1 132 ? -8.576 5.015 4.918 1.00 92.19 132 SER A CA 1
ATOM 1017 C C . SER A 1 132 ? -9.852 5.692 5.424 1.00 92.19 132 SER A C 1
ATOM 1019 O O . SER A 1 132 ? -10.095 5.726 6.633 1.00 92.19 132 SER A O 1
ATOM 1021 N N . LEU A 1 133 ? -10.690 6.195 4.513 1.00 93.50 133 LEU A N 1
ATOM 1022 C CA . LEU A 1 133 ? -11.992 6.767 4.858 1.00 93.50 133 LEU A CA 1
ATOM 1023 C C . LEU A 1 133 ? -12.942 5.696 5.404 1.00 93.50 133 LEU A C 1
ATOM 1025 O O . LEU A 1 133 ? -13.549 5.911 6.452 1.00 93.50 133 LEU A O 1
ATOM 1029 N N . GLU A 1 134 ? -13.014 4.534 4.752 1.00 91.81 134 GLU A N 1
ATOM 1030 C CA . GLU A 1 134 ? -13.831 3.399 5.195 1.00 91.81 134 GLU A CA 1
ATOM 1031 C C . GLU A 1 134 ? -13.390 2.911 6.579 1.00 91.81 134 GLU A C 1
ATOM 1033 O O . GLU A 1 134 ? -14.218 2.693 7.461 1.00 91.81 134 GLU A O 1
ATOM 1038 N N . ALA A 1 135 ? -12.077 2.827 6.818 1.00 88.81 135 ALA A N 1
ATOM 1039 C CA . ALA A 1 135 ? -11.531 2.458 8.117 1.00 88.81 135 ALA A CA 1
ATOM 1040 C C . ALA A 1 135 ? -11.995 3.412 9.228 1.00 88.81 135 ALA A C 1
ATOM 1042 O O . ALA A 1 135 ? -12.454 2.976 10.287 1.00 88.81 135 ALA A O 1
ATOM 1043 N N . PHE A 1 136 ? -11.910 4.721 8.981 1.00 89.31 136 PHE A N 1
ATOM 1044 C CA . PHE A 1 136 ? -12.328 5.734 9.946 1.00 89.31 136 PHE A CA 1
ATOM 1045 C C . PHE A 1 136 ? -13.847 5.735 10.167 1.00 89.31 136 PHE A C 1
ATOM 1047 O O . PHE A 1 136 ? -14.308 5.815 11.310 1.00 89.31 136 PHE A O 1
ATOM 1054 N N . ALA A 1 137 ? -14.629 5.605 9.093 1.00 90.19 137 ALA A N 1
ATOM 1055 C CA . ALA A 1 137 ? -16.084 5.530 9.151 1.00 90.19 137 ALA A CA 1
ATOM 1056 C C . ALA A 1 137 ? -16.556 4.287 9.919 1.00 90.19 137 ALA A C 1
ATOM 1058 O O . ALA A 1 137 ? -17.394 4.399 10.816 1.00 90.19 137 ALA A O 1
ATOM 1059 N N . ALA A 1 138 ? -15.971 3.122 9.636 1.00 86.62 138 ALA A N 1
ATOM 1060 C CA . ALA A 1 138 ? -16.310 1.872 10.296 1.00 86.62 138 ALA A CA 1
ATOM 1061 C C . ALA A 1 138 ? -15.989 1.928 11.797 1.00 86.62 138 ALA A C 1
ATOM 1063 O O . ALA A 1 138 ? -16.863 1.657 12.620 1.00 86.62 138 ALA A O 1
ATOM 1064 N N . VAL A 1 139 ? -14.787 2.368 12.185 1.00 85.50 139 VAL A N 1
ATOM 1065 C CA . VAL A 1 139 ? -14.425 2.489 13.610 1.00 85.50 139 VAL A CA 1
ATOM 1066 C C . VAL A 1 139 ? -15.365 3.443 14.356 1.00 85.50 139 VAL A C 1
ATOM 1068 O O . VAL A 1 139 ? -15.746 3.156 15.492 1.00 85.50 139 VAL A O 1
ATOM 1071 N N . ARG A 1 140 ? -15.785 4.556 13.736 1.00 85.88 140 ARG A N 1
ATOM 1072 C CA . ARG A 1 140 ? -16.769 5.475 14.336 1.00 85.88 140 ARG A CA 1
ATOM 1073 C C . ARG A 1 140 ? -18.146 4.835 14.482 1.00 85.88 140 ARG A C 1
ATOM 1075 O O . ARG A 1 140 ? -18.725 4.932 15.556 1.00 85.88 140 ARG A O 1
ATOM 1082 N N . ARG A 1 141 ? -18.639 4.166 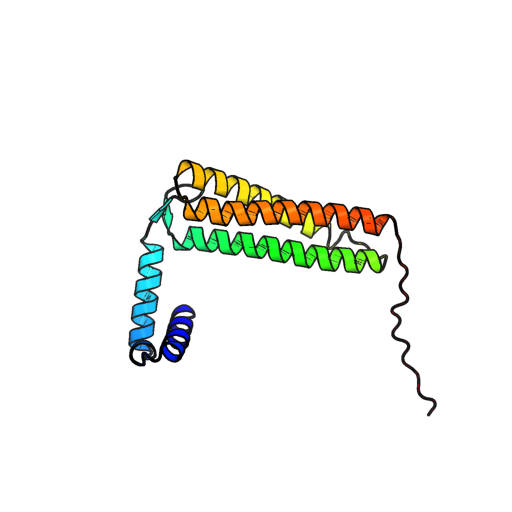13.437 1.00 83.38 141 ARG A N 1
ATOM 1083 C CA . ARG A 1 141 ? -19.954 3.511 13.427 1.00 83.38 141 ARG A CA 1
ATOM 1084 C C . A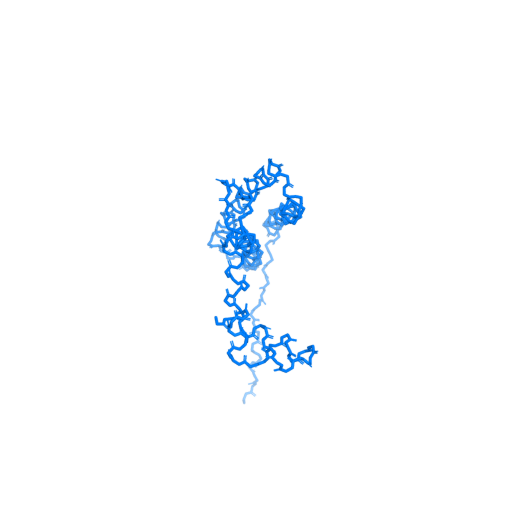RG A 1 141 ? -20.066 2.442 14.515 1.00 83.38 141 ARG A C 1
ATOM 1086 O O . ARG A 1 141 ? -20.991 2.479 15.314 1.00 83.38 141 ARG A O 1
ATOM 1093 N N . TYR A 1 142 ? -19.095 1.535 14.594 1.00 78.62 142 TYR A N 1
ATOM 1094 C CA . TYR A 1 142 ? -19.126 0.426 15.557 1.00 78.62 142 TYR A CA 1
ATOM 1095 C C . TYR A 1 142 ? -18.772 0.839 16.992 1.00 78.62 142 TYR A C 1
ATOM 1097 O O . TYR A 1 142 ? -19.067 0.101 17.923 1.00 78.62 142 TYR A O 1
ATOM 1105 N N . ARG A 1 143 ? -18.180 2.021 17.212 1.00 75.81 143 ARG A N 1
ATOM 1106 C CA . ARG A 1 143 ? -18.072 2.587 18.568 1.00 75.81 143 ARG A CA 1
ATOM 1107 C C . ARG A 1 143 ? -19.421 3.039 19.133 1.00 75.81 143 ARG A C 1
ATOM 1109 O O . ARG A 1 143 ? -19.544 3.116 20.351 1.00 75.81 143 ARG A O 1
ATOM 1116 N N . SER A 1 144 ? -20.395 3.359 18.282 1.00 69.38 144 SER A N 1
ATOM 1117 C CA . SER A 1 144 ? -21.723 3.832 18.695 1.00 69.38 144 SER A CA 1
ATOM 1118 C C . SER A 1 144 ? -22.719 2.701 18.979 1.00 69.38 144 SER A C 1
ATOM 1120 O O . SER A 1 144 ? -23.714 2.939 19.654 1.00 69.38 144 SER A O 1
ATOM 1122 N N . GLU A 1 145 ? -22.438 1.480 18.520 1.00 64.00 145 GLU A N 1
ATOM 1123 C CA . GLU A 1 145 ? -23.269 0.288 18.726 1.00 64.00 145 GLU A CA 1
ATOM 1124 C C . GLU A 1 145 ? -22.425 -0.810 19.401 1.00 64.00 145 GLU A C 1
ATOM 1126 O O . GLU A 1 145 ? -21.771 -1.593 18.706 1.00 64.00 145 GLU A O 1
ATOM 1131 N N . PRO A 1 146 ? -22.373 -0.880 20.746 1.00 57.81 146 PRO A N 1
ATOM 1132 C CA . PRO A 1 146 ? -21.674 -1.956 21.439 1.00 57.81 146 PRO A CA 1
ATOM 1133 C C . PRO A 1 146 ? -22.486 -3.249 21.290 1.00 57.81 146 PRO A C 1
ATOM 1135 O O . PRO A 1 146 ? -23.349 -3.562 22.105 1.00 57.81 146 PRO A O 1
ATOM 1138 N N . VAL A 1 147 ? -22.239 -3.989 20.210 1.00 60.75 147 VAL A N 1
ATOM 1139 C CA . VAL A 1 147 ? -22.858 -5.297 19.979 1.00 60.75 147 VAL A CA 1
ATOM 1140 C C . VAL A 1 147 ? -22.173 -6.317 20.883 1.00 60.75 147 VAL A C 1
ATOM 1142 O O . VAL A 1 147 ? -21.057 -6.750 20.618 1.00 60.75 147 VAL A O 1
ATOM 1145 N N . VAL A 1 148 ? -22.842 -6.690 21.970 1.00 61.84 148 VAL A N 1
ATOM 1146 C CA . VAL A 1 148 ? -22.477 -7.843 22.797 1.00 61.84 148 VAL A CA 1
ATOM 1147 C C . VAL A 1 148 ? -23.052 -9.084 22.116 1.00 61.84 148 VAL A C 1
ATOM 1149 O O . VAL A 1 148 ? -24.135 -9.538 22.459 1.00 61.84 148 VAL A O 1
ATOM 1152 N N . GLU A 1 149 ? -22.360 -9.607 21.102 1.00 60.88 149 GLU A N 1
ATOM 1153 C CA . GLU A 1 149 ? -22.734 -10.897 20.514 1.00 60.88 149 GLU A CA 1
ATOM 1154 C C . GLU A 1 149 ? -22.116 -12.015 21.366 1.00 60.88 149 GLU A C 1
ATOM 1156 O O . GLU A 1 149 ? -20.890 -12.217 21.378 1.00 60.88 149 GLU A O 1
ATOM 1161 N N . SER A 1 150 ? -22.974 -12.726 22.098 1.00 58.59 150 SER A N 1
ATOM 1162 C CA . SER A 1 150 ? -22.691 -13.991 22.776 1.00 58.59 150 SER A CA 1
ATOM 1163 C C . SER A 1 150 ? -22.332 -15.067 21.744 1.00 58.59 150 SER A C 1
ATOM 1165 O O . SER A 1 150 ? -23.136 -15.930 21.416 1.00 58.59 150 SER A O 1
ATOM 1167 N N . LEU A 1 151 ? -21.114 -15.009 21.202 1.00 60.56 151 LEU A N 1
ATOM 1168 C CA . LEU A 1 151 ? -20.508 -16.086 20.405 1.00 60.56 151 LEU A CA 1
ATOM 1169 C C . LEU A 1 151 ? -19.857 -17.132 21.317 1.00 60.56 151 LEU A C 1
ATOM 1171 O O . LEU A 1 151 ? -18.745 -17.594 21.047 1.00 60.56 151 LEU A O 1
ATOM 1175 N N . ASP A 1 152 ? -20.505 -17.438 22.434 1.00 61.81 152 ASP A N 1
ATOM 1176 C CA . ASP A 1 152 ? -20.221 -18.683 23.118 1.00 61.81 152 ASP A CA 1
ATOM 1177 C C . ASP A 1 152 ? -20.811 -19.748 22.202 1.00 61.81 152 ASP A C 1
ATOM 1179 O O . ASP A 1 152 ? -22.020 -19.797 21.978 1.00 61.81 152 ASP A O 1
ATOM 1183 N N . VAL A 1 153 ? -19.937 -20.525 21.566 1.00 64.62 153 VAL A N 1
ATOM 1184 C CA . VAL A 1 153 ? -20.353 -21.756 20.906 1.00 64.62 153 VAL A CA 1
ATOM 1185 C C . VAL A 1 153 ? -20.968 -22.586 22.023 1.00 64.62 153 VAL A C 1
ATOM 1187 O O . VAL A 1 153 ? -20.242 -23.087 22.880 1.00 64.62 153 VAL A O 1
ATOM 1190 N N . GLN A 1 154 ? -22.300 -22.634 22.077 1.00 60.06 154 GLN A N 1
ATOM 1191 C CA . GLN A 1 154 ? -23.001 -23.593 22.911 1.00 60.06 154 GLN A CA 1
ATOM 1192 C C . GLN A 1 154 ? -22.581 -24.958 22.380 1.00 60.06 154 GLN A C 1
ATOM 1194 O O . GLN A 1 154 ? -23.020 -25.391 21.317 1.00 60.06 154 GLN A O 1
ATOM 1199 N N . PHE A 1 155 ? -21.620 -25.576 23.059 1.00 66.75 155 PHE A N 1
ATOM 1200 C CA . PHE A 1 155 ? -21.410 -26.998 22.918 1.00 66.75 155 PHE A CA 1
ATOM 1201 C C . PHE A 1 155 ? -22.670 -27.608 23.512 1.00 66.75 155 PHE A C 1
ATOM 1203 O O . PHE A 1 155 ? -22.871 -27.526 24.723 1.00 66.75 155 PHE A O 1
ATOM 1210 N N . ASP A 1 156 ? -23.556 -28.111 22.655 1.00 66.75 156 ASP A N 1
ATOM 1211 C CA . ASP A 1 156 ? -24.593 -29.031 23.093 1.00 66.75 156 ASP A CA 1
ATOM 1212 C C . ASP A 1 156 ? -23.851 -30.198 23.754 1.00 66.75 156 ASP A C 1
ATOM 1214 O O . ASP A 1 156 ? -23.277 -31.056 23.081 1.00 66.75 156 ASP A O 1
ATOM 1218 N N . GLU A 1 157 ? -23.747 -30.169 25.084 1.00 66.69 157 GLU A N 1
ATOM 1219 C CA . GLU A 1 157 ? -23.360 -31.339 25.854 1.00 66.69 157 GLU A CA 1
ATOM 1220 C C . GLU A 1 157 ? -24.489 -32.350 25.644 1.00 66.69 157 GLU A C 1
ATOM 1222 O O . GLU A 1 157 ? -25.543 -32.269 26.277 1.00 66.69 157 GLU A O 1
ATOM 1227 N N . GLU A 1 158 ? -24.307 -33.257 24.680 1.00 64.50 158 GLU A N 1
ATOM 1228 C CA . GLU A 1 158 ? -25.188 -34.410 24.536 1.00 64.50 158 GLU A CA 1
ATOM 1229 C C . GLU A 1 158 ? -25.197 -35.164 25.876 1.00 64.50 158 GLU A C 1
ATOM 1231 O O . GLU A 1 158 ? -24.126 -35.501 26.396 1.00 64.50 158 GLU A O 1
ATOM 1236 N N . PRO A 1 159 ? -26.377 -35.417 26.470 1.00 68.75 159 PRO A N 1
ATOM 1237 C CA . PRO A 1 159 ? -26.457 -36.180 27.701 1.00 68.75 159 PRO A CA 1
ATOM 1238 C C . PRO A 1 159 ? -26.032 -37.622 27.406 1.00 68.75 159 PRO A C 1
ATOM 1240 O O . PRO A 1 159 ? -26.680 -38.316 26.621 1.00 68.75 159 PRO A O 1
ATOM 1243 N N . VAL A 1 160 ? -24.920 -38.030 28.023 1.00 68.00 160 VAL A N 1
ATOM 1244 C CA . VAL A 1 160 ? -24.368 -39.396 27.994 1.00 68.00 160 VAL A CA 1
ATOM 1245 C C . VAL A 1 160 ? -25.240 -40.353 28.800 1.00 68.00 160 VAL A C 1
ATOM 1247 O O . VAL A 1 160 ? -25.666 -39.960 29.912 1.00 68.00 160 VAL A O 1
#

InterPro domains:
  IPR003706 CstA, N-terminal domain [PF02554] (4-101)
  IPR051605 Peptide Transporter Carbon Starvation [PTHR30252] (1-148)

pLDDT: mean 82.87, std 9.67, range [57.81, 95.25]

Secondary structure (DSSP, 8-state):
-HHHHHHHHHHHHTT-TTTTSHHHHHHHHHHHHHHHHH-EEEETTEEEEHHHHHHHHHHHHHHHHHHHHHHHHHHHHHHTT---HHHHHHHHHHHHHHHHHHHHHHHHHHHTT-HHHHHHHHHHHHHHHHHHHHHHHHHHHHHHS---------------

Sequence (160 aa):
RLLRYNIGEISETIRVPILANRYVGSIMAVLTIGMFAFYQVQGPTGPEAAGKVLWTLFGTTNQLMAGLALLAVTLYLLRRGKSIVYTGVPMAFMLISTLVAMAYALRGFWADQSWLLLIVGGTLFVIGIWLSLEAFAAVRRYRSEPVVESLDVQFDEEPV

Organism: NCBI:txid408172

Foldseek 3Di:
DVQLVVQLVVCVVVVPCQSVDPVNSVVVSCVVVVCQQPDWAQWLVGTHRNVVRVVVLVVLLVLLVLLVVLLVVLLVCLLQVHDSCVSVVVSVVSLVVSLVVLVSGLVRCVVRVVVVSNVSSVVSNVVSVVSVVVSVVSVVVSNVPNNNDPPPPPPPPDDD